Protein AF-A0A8T5PS74-F1 (afdb_monomer_lite)

Radius of gyration: 23.83 Å; chains: 1; bounding box: 80×23×37 Å

Sequence (120 aa):
MEDIFMKMGMLVVAVAVISVMVAFAFKASSTVPINQDSYEQEFAGEAENLAIMIGKLCATCIAPHTNKDCYLITAKLNSVLDQTKLPEGVVLYPDTPIDTGNHKIKISSLNSECQVKKVG

Foldseek 3Di:
DVVVVVVVVVVVVVVVVVVVVVVVVVVVVVPPPPPVPADAAEEEEALLVVQVVLQVQQVVAQDAPDKFWRHKYFYAHPAKHAPVSHDPLEAEVVRDIDGGGTWIWTWIHDNRGIYIYTPD

pLDDT: mean 76.61, std 13.44, range [39.12, 89.62]

Structure (mmCIF, N/CA/C/O backbone):
data_AF-A0A8T5PS74-F1
#
_entry.id   AF-A0A8T5PS74-F1
#
loop_
_atom_site.group_PDB
_atom_site.id
_atom_site.type_symbol
_atom_site.label_atom_id
_atom_site.label_alt_id
_atom_site.label_comp_id
_atom_site.label_asym_id
_atom_site.label_entity_id
_atom_site.label_seq_id
_atom_site.pdbx_PDB_ins_code
_atom_site.Cartn_x
_atom_site.Cartn_y
_atom_site.Cartn_z
_atom_site.occupancy
_atom_site.B_iso_or_equiv
_atom_site.auth_seq_id
_atom_site.auth_comp_id
_atom_site.auth_asym_id
_atom_site.auth_atom_id
_atom_site.pdbx_PDB_model_num
ATOM 1 N N . MET A 1 1 ? 63.781 2.687 16.717 1.00 53.19 1 MET A N 1
ATOM 2 C CA . MET A 1 1 ? 62.746 3.484 16.013 1.00 53.19 1 MET A CA 1
ATOM 3 C C . MET A 1 1 ? 61.802 2.613 15.175 1.00 53.19 1 MET A C 1
ATOM 5 O O . MET A 1 1 ? 60.807 3.139 14.707 1.00 53.19 1 MET A O 1
ATOM 9 N N . GLU A 1 2 ? 62.049 1.305 15.016 1.00 55.66 2 GLU A N 1
ATOM 10 C CA . GLU A 1 2 ? 61.190 0.387 14.238 1.00 55.66 2 GLU A CA 1
ATOM 11 C C . GLU A 1 2 ? 59.886 -0.015 14.955 1.00 55.66 2 GLU A C 1
ATOM 13 O O . GLU A 1 2 ? 58.850 -0.147 14.307 1.00 55.66 2 GLU A O 1
ATOM 18 N N . ASP A 1 3 ? 59.889 -0.091 16.291 1.00 58.41 3 ASP A N 1
ATOM 19 C CA . ASP A 1 3 ? 58.696 -0.429 17.091 1.00 58.41 3 ASP A CA 1
ATOM 20 C C . ASP A 1 3 ? 57.532 0.560 16.923 1.00 58.41 3 ASP A C 1
ATOM 22 O O . ASP A 1 3 ? 56.361 0.182 16.940 1.00 58.41 3 ASP A O 1
ATOM 26 N N . ILE A 1 4 ? 57.838 1.847 16.728 1.00 58.00 4 ILE A N 1
ATOM 27 C CA . ILE A 1 4 ? 56.812 2.888 16.577 1.00 58.00 4 ILE A CA 1
ATOM 28 C C . ILE A 1 4 ? 56.130 2.757 15.210 1.00 58.00 4 ILE A C 1
ATOM 30 O O . ILE A 1 4 ? 54.910 2.897 15.118 1.00 58.00 4 ILE A O 1
ATOM 34 N N . PHE A 1 5 ? 56.890 2.429 14.160 1.00 56.81 5 PHE A N 1
ATOM 35 C CA . PHE A 1 5 ? 56.347 2.226 12.816 1.00 56.81 5 PHE A CA 1
ATOM 36 C C . PHE A 1 5 ? 55.503 0.954 12.720 1.00 56.81 5 PHE A C 1
ATOM 38 O O . PHE A 1 5 ? 54.435 1.000 12.114 1.00 56.81 5 PHE A O 1
ATOM 45 N N . MET A 1 6 ? 55.902 -0.147 13.370 1.00 61.47 6 MET A N 1
ATOM 46 C CA . MET A 1 6 ? 55.061 -1.350 13.434 1.00 61.47 6 MET A CA 1
ATOM 47 C C . MET A 1 6 ? 53.759 -1.100 14.204 1.00 61.47 6 MET A C 1
ATOM 49 O O . MET A 1 6 ? 52.687 -1.499 13.748 1.00 61.47 6 MET A O 1
ATOM 53 N N . LYS A 1 7 ? 53.821 -0.380 15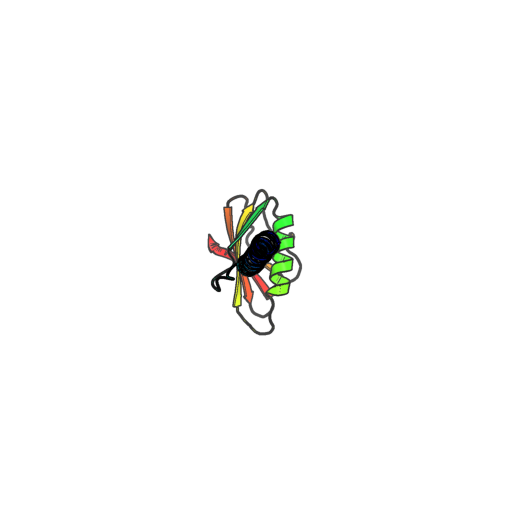.330 1.00 62.00 7 LYS A N 1
ATOM 54 C CA . LYS A 1 7 ? 52.644 -0.092 16.161 1.00 62.00 7 LYS A CA 1
ATOM 55 C C . LYS A 1 7 ? 51.662 0.871 15.486 1.00 62.00 7 LYS A C 1
ATOM 57 O O . LYS A 1 7 ? 50.456 0.643 15.533 1.00 62.00 7 LYS A O 1
ATOM 62 N N . MET A 1 8 ? 52.165 1.911 14.817 1.00 68.06 8 MET A N 1
ATOM 63 C CA . MET A 1 8 ? 51.333 2.835 14.037 1.00 68.06 8 MET A CA 1
ATOM 64 C C . MET A 1 8 ? 50.810 2.188 12.749 1.00 68.06 8 MET A C 1
ATOM 66 O O . MET A 1 8 ? 49.652 2.391 12.395 1.00 68.06 8 MET A O 1
ATOM 70 N N . GLY A 1 9 ? 51.617 1.355 12.084 1.00 71.19 9 GLY A N 1
ATOM 71 C CA . GLY A 1 9 ? 51.204 0.602 10.898 1.00 71.19 9 GLY A CA 1
ATOM 72 C C . GLY A 1 9 ? 50.063 -0.371 11.196 1.00 71.19 9 GLY A C 1
ATOM 73 O O . GLY A 1 9 ? 49.070 -0.394 10.472 1.00 71.19 9 GLY A O 1
ATOM 74 N N . MET A 1 10 ? 50.143 -1.100 12.313 1.00 74.44 10 MET A N 1
ATOM 75 C CA . MET A 1 10 ? 49.064 -1.983 12.769 1.00 74.44 10 MET A CA 1
ATOM 76 C C . MET A 1 10 ? 47.771 -1.209 13.060 1.00 74.44 10 MET A C 1
ATOM 78 O O . MET A 1 10 ? 46.682 -1.674 12.727 1.00 74.44 10 MET A O 1
ATOM 82 N N . LEU A 1 11 ? 47.884 -0.007 13.631 1.00 75.56 11 LEU A N 1
ATOM 83 C CA . LEU A 1 11 ? 46.736 0.842 13.949 1.00 75.56 11 LEU A CA 1
ATOM 84 C C . LEU A 1 11 ? 46.043 1.363 12.680 1.00 75.56 11 LEU A C 1
ATOM 86 O O . LEU A 1 11 ? 44.818 1.333 12.596 1.00 75.56 11 LEU A O 1
ATOM 90 N N . VAL A 1 12 ? 46.812 1.753 11.659 1.00 78.88 12 VAL A N 1
ATOM 91 C CA . VAL A 1 12 ? 46.269 2.170 10.354 1.00 78.88 12 VAL A CA 1
ATOM 92 C C . VAL A 1 12 ? 45.547 1.013 9.658 1.00 78.88 12 VAL A C 1
ATOM 94 O O . VAL A 1 12 ? 44.441 1.200 9.151 1.00 78.88 12 VAL A O 1
ATOM 97 N N . VAL A 1 13 ? 46.124 -0.193 9.680 1.00 78.94 13 VAL A N 1
ATOM 98 C CA . VAL A 1 13 ? 45.486 -1.386 9.100 1.00 78.94 13 VAL A CA 1
ATOM 99 C C . VAL A 1 13 ? 44.187 -1.723 9.834 1.00 78.94 13 VAL A C 1
ATOM 101 O O . VAL A 1 13 ? 43.175 -1.981 9.187 1.00 78.94 13 VAL A O 1
ATOM 104 N N . ALA A 1 14 ? 44.171 -1.656 11.167 1.00 76.38 14 ALA A N 1
ATOM 105 C CA . ALA A 1 14 ? 42.966 -1.914 11.953 1.00 76.38 14 ALA A CA 1
ATOM 106 C C . ALA A 1 14 ? 41.830 -0.934 11.611 1.00 76.38 14 ALA A C 1
ATOM 108 O O . ALA A 1 14 ? 40.697 -1.360 11.388 1.00 76.38 14 ALA A O 1
ATOM 109 N N . VAL A 1 15 ? 42.128 0.365 11.494 1.00 80.25 15 VAL A N 1
ATOM 110 C CA . VAL A 1 15 ? 41.130 1.377 11.104 1.00 80.25 15 VAL A CA 1
ATOM 111 C C . VAL A 1 15 ? 40.620 1.138 9.680 1.00 80.25 15 VAL A C 1
ATOM 113 O O . VAL A 1 15 ? 39.421 1.269 9.435 1.00 80.25 15 VAL A O 1
ATOM 116 N N . ALA A 1 16 ? 41.494 0.741 8.751 1.00 78.50 16 ALA A N 1
ATOM 117 C CA . ALA A 1 16 ? 41.104 0.431 7.377 1.00 78.50 16 ALA A CA 1
ATOM 118 C C . ALA A 1 16 ? 40.179 -0.797 7.293 1.00 78.50 16 ALA A C 1
ATOM 120 O O . ALA A 1 16 ? 39.206 -0.795 6.546 1.00 78.50 16 ALA A O 1
ATOM 121 N N . VAL A 1 17 ? 40.434 -1.839 8.087 1.00 79.00 17 VAL A N 1
ATOM 122 C CA . VAL A 1 17 ? 39.566 -3.027 8.129 1.00 79.00 17 VAL A CA 1
ATOM 123 C C . VAL A 1 17 ? 38.199 -2.682 8.722 1.00 79.00 17 VAL A C 1
ATOM 125 O O . VAL A 1 17 ? 37.173 -3.076 8.166 1.00 79.00 17 VAL A O 1
ATOM 1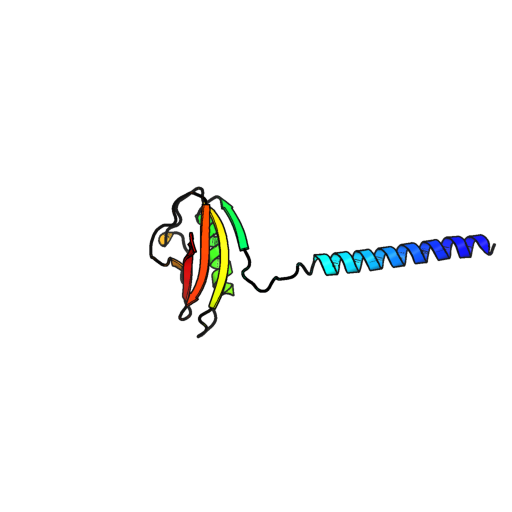28 N N . ILE A 1 18 ? 38.165 -1.902 9.808 1.00 76.56 18 ILE A N 1
ATOM 129 C CA . ILE A 1 18 ? 36.909 -1.474 10.439 1.00 76.56 18 ILE A CA 1
ATOM 130 C C . ILE A 1 18 ? 36.091 -0.605 9.476 1.00 76.56 18 ILE A C 1
ATOM 132 O O . ILE A 1 18 ? 34.887 -0.815 9.346 1.00 76.56 18 ILE A O 1
ATOM 136 N N . SER A 1 19 ? 36.718 0.331 8.757 1.00 73.94 19 SER A N 1
ATOM 137 C CA . SER A 1 19 ? 36.004 1.190 7.804 1.00 73.94 19 SER A CA 1
ATOM 138 C C . SER A 1 19 ? 35.416 0.398 6.634 1.00 73.94 19 SER A C 1
ATOM 140 O O . SER A 1 19 ? 34.279 0.651 6.233 1.00 73.94 19 SER A O 1
ATOM 142 N N . VAL A 1 20 ? 36.130 -0.620 6.143 1.00 72.25 20 VAL A N 1
ATOM 143 C CA . VAL A 1 20 ? 35.625 -1.543 5.119 1.00 72.25 20 VAL A CA 1
ATOM 144 C C . VAL A 1 20 ? 34.449 -2.365 5.652 1.00 72.25 20 VAL A C 1
ATOM 146 O O . VAL A 1 20 ? 33.419 -2.442 4.985 1.00 72.25 20 VAL A O 1
ATOM 149 N N . MET A 1 21 ? 34.541 -2.922 6.864 1.00 73.12 21 MET A N 1
ATOM 150 C CA . MET A 1 21 ? 33.435 -3.668 7.484 1.00 73.12 21 MET A CA 1
ATOM 151 C C . MET A 1 21 ? 32.191 -2.800 7.688 1.00 73.12 21 MET A C 1
ATOM 153 O O . MET A 1 21 ? 31.086 -3.244 7.394 1.00 73.12 21 MET A O 1
ATOM 157 N N . VAL A 1 22 ? 32.361 -1.551 8.129 1.00 71.12 22 VAL A N 1
ATOM 158 C CA . VAL A 1 22 ? 31.260 -0.592 8.280 1.00 71.12 22 VAL A CA 1
ATOM 159 C C . VAL A 1 22 ? 30.652 -0.253 6.919 1.00 71.12 22 VAL A C 1
ATOM 161 O O . VAL A 1 22 ? 29.433 -0.268 6.784 1.00 71.12 22 VAL A O 1
ATOM 164 N N . ALA A 1 23 ? 31.459 -0.035 5.878 1.00 68.88 23 ALA A N 1
ATOM 165 C CA .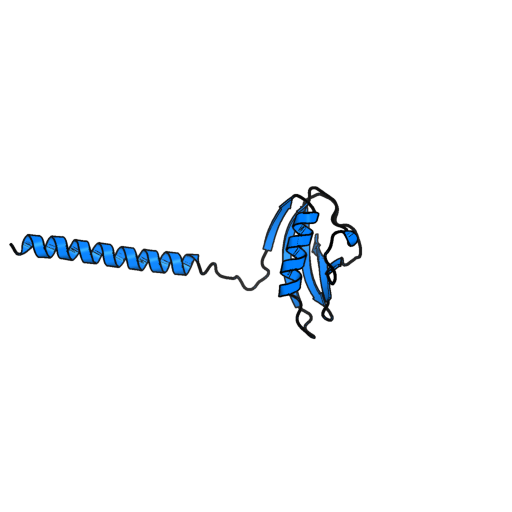 ALA A 1 23 ? 30.955 0.203 4.525 1.00 68.88 23 ALA A CA 1
ATOM 166 C C . ALA A 1 23 ? 30.169 -0.998 3.968 1.00 68.88 23 ALA A C 1
ATOM 168 O O . ALA A 1 23 ? 29.125 -0.807 3.342 1.00 68.88 23 ALA A O 1
ATOM 169 N N . PHE A 1 24 ? 30.621 -2.230 4.221 1.00 66.25 24 PHE A N 1
ATOM 170 C CA . PHE A 1 24 ? 29.870 -3.437 3.873 1.00 66.25 24 PHE A CA 1
ATOM 171 C C . PHE A 1 24 ? 28.610 -3.604 4.721 1.00 66.25 24 PHE A C 1
ATOM 173 O O . PHE A 1 24 ? 27.591 -3.988 4.165 1.00 66.25 24 PHE A O 1
ATOM 180 N N . ALA A 1 25 ? 28.628 -3.267 6.012 1.00 64.12 25 ALA A N 1
ATOM 181 C CA . ALA A 1 25 ? 27.442 -3.288 6.865 1.00 64.12 25 ALA A CA 1
ATOM 182 C C . ALA A 1 25 ? 26.408 -2.241 6.428 1.00 64.12 25 ALA A C 1
ATOM 184 O O . ALA A 1 25 ? 25.224 -2.548 6.366 1.00 64.12 25 ALA A O 1
ATOM 185 N N . PHE A 1 26 ? 26.833 -1.035 6.040 1.00 60.69 26 PHE A N 1
ATOM 186 C CA . PHE A 1 26 ? 25.940 -0.033 5.458 1.00 60.69 26 PHE A CA 1
ATOM 187 C C . PHE A 1 26 ? 25.416 -0.464 4.092 1.00 60.69 26 PHE A C 1
ATOM 189 O O . PHE A 1 26 ? 24.231 -0.283 3.837 1.00 60.69 26 PHE A O 1
ATOM 196 N N . LYS A 1 27 ? 26.237 -1.077 3.229 1.00 55.81 27 LYS A N 1
ATOM 197 C CA . LYS A 1 27 ? 25.753 -1.644 1.960 1.00 55.81 27 LYS A CA 1
ATOM 198 C C . LYS A 1 27 ? 24.790 -2.811 2.181 1.00 55.81 27 LYS A C 1
ATOM 200 O O . LYS A 1 27 ? 23.767 -2.840 1.516 1.00 55.81 27 LYS A O 1
ATOM 205 N N . ALA A 1 28 ? 25.065 -3.694 3.140 1.00 56.34 28 ALA A N 1
ATOM 206 C CA . ALA A 1 28 ? 24.211 -4.819 3.516 1.00 56.34 28 ALA A CA 1
ATOM 207 C C . ALA A 1 28 ? 22.901 -4.365 4.184 1.00 56.34 28 ALA A C 1
ATOM 209 O O . ALA A 1 28 ? 21.861 -4.965 3.954 1.00 56.34 28 ALA A O 1
ATOM 210 N N . SER A 1 29 ? 22.931 -3.285 4.969 1.00 50.75 29 SER A N 1
ATOM 211 C CA . SER A 1 29 ? 21.747 -2.687 5.604 1.00 50.75 29 SER A CA 1
ATOM 212 C C . SER A 1 29 ? 20.947 -1.809 4.629 1.00 50.75 29 SER A C 1
ATOM 214 O O . SER A 1 29 ? 19.730 -1.707 4.732 1.00 50.75 29 SER A O 1
ATOM 216 N N . SER A 1 30 ? 21.609 -1.224 3.622 1.00 48.06 30 SER A N 1
ATOM 217 C CA . SER A 1 30 ? 20.950 -0.536 2.497 1.00 48.06 30 SER A CA 1
ATOM 218 C C . SER A 1 30 ? 20.377 -1.520 1.475 1.00 48.06 30 SER A C 1
ATOM 220 O O . SER A 1 30 ? 19.468 -1.170 0.729 1.00 48.06 30 SER A O 1
ATOM 222 N N . THR A 1 31 ? 20.861 -2.763 1.458 1.00 48.66 31 THR A N 1
ATOM 223 C CA . THR A 1 31 ? 20.150 -3.908 0.894 1.00 48.66 31 THR A CA 1
ATOM 224 C C . THR A 1 31 ? 19.306 -4.549 1.987 1.00 48.66 31 THR A C 1
ATOM 226 O O . THR A 1 31 ? 19.529 -5.699 2.358 1.00 48.66 31 THR A O 1
ATOM 229 N N . VAL A 1 32 ? 18.312 -3.816 2.500 1.00 46.19 32 VAL A N 1
ATOM 230 C CA . VAL A 1 32 ? 17.137 -4.493 3.058 1.00 46.19 32 VAL A CA 1
ATOM 231 C C . VAL A 1 32 ? 16.718 -5.493 1.982 1.00 46.19 32 VAL A C 1
ATOM 233 O O . VAL A 1 32 ? 16.480 -5.061 0.848 1.00 46.19 32 VAL A O 1
ATOM 236 N N . PRO A 1 33 ? 16.727 -6.809 2.256 1.00 39.12 33 PRO A N 1
ATOM 237 C CA . PRO A 1 33 ? 16.294 -7.769 1.269 1.00 39.12 33 PRO A CA 1
ATOM 238 C C . PRO A 1 33 ? 14.855 -7.399 0.943 1.00 39.12 33 PRO A C 1
ATOM 240 O O . PRO A 1 33 ? 13.967 -7.464 1.793 1.00 39.12 33 PRO A O 1
ATOM 243 N N . ILE A 1 34 ? 14.658 -6.933 -0.286 1.00 44.53 34 ILE A N 1
ATOM 244 C CA . ILE A 1 34 ? 13.351 -6.818 -0.901 1.00 44.53 34 ILE A CA 1
ATOM 245 C C . ILE A 1 34 ? 12.880 -8.262 -1.022 1.00 44.53 34 ILE A C 1
ATOM 247 O O . ILE A 1 34 ? 13.158 -8.934 -2.013 1.00 44.53 34 ILE A O 1
ATOM 251 N N . ASN A 1 35 ? 12.279 -8.775 0.053 1.00 41.25 35 ASN A N 1
ATOM 252 C CA . ASN A 1 35 ? 11.569 -10.034 0.013 1.00 41.25 35 ASN A CA 1
ATOM 253 C C . ASN A 1 35 ? 10.500 -9.866 -1.057 1.00 41.25 35 ASN A C 1
ATOM 255 O O . ASN A 1 35 ? 9.650 -8.979 -1.003 1.00 41.25 35 ASN A O 1
ATOM 259 N N . GLN A 1 36 ? 10.639 -10.693 -2.076 1.00 42.84 36 GLN A N 1
ATOM 260 C CA . GLN A 1 36 ? 9.918 -10.663 -3.332 1.00 42.84 36 GLN A CA 1
ATOM 261 C C . GLN A 1 36 ? 8.489 -11.213 -3.192 1.00 42.84 36 GLN A C 1
ATOM 263 O O . GLN A 1 36 ? 7.947 -11.740 -4.152 1.00 42.84 36 GLN A O 1
ATOM 268 N N . ASP A 1 37 ? 7.873 -11.048 -2.019 1.00 43.06 37 ASP A N 1
ATOM 269 C CA . ASP A 1 37 ? 6.531 -11.515 -1.690 1.00 43.06 37 ASP A CA 1
ATOM 270 C C . ASP A 1 37 ? 5.820 -10.429 -0.871 1.00 43.06 37 ASP A C 1
ATOM 272 O O . ASP A 1 37 ? 5.906 -10.401 0.349 1.00 43.06 37 ASP A O 1
ATOM 276 N N . SER A 1 38 ? 5.128 -9.515 -1.561 1.00 47.72 38 SER A N 1
ATOM 277 C CA . SER A 1 38 ? 4.259 -8.467 -0.994 1.00 47.72 38 SER A CA 1
ATOM 278 C C . SER A 1 38 ? 4.919 -7.550 0.048 1.00 47.72 38 SER A C 1
ATOM 280 O O . SER A 1 38 ? 4.994 -7.867 1.228 1.00 47.72 38 SER A O 1
ATOM 282 N N . TYR A 1 39 ? 5.309 -6.340 -0.367 1.00 53.78 39 TYR A N 1
ATOM 283 C CA . TYR A 1 39 ? 5.624 -5.247 0.560 1.00 53.78 39 TYR A CA 1
ATOM 284 C C . TYR A 1 39 ? 4.426 -5.006 1.492 1.00 53.78 39 TYR A C 1
ATOM 286 O O . TYR A 1 39 ? 3.492 -4.323 1.078 1.00 53.78 39 TYR A O 1
ATOM 294 N N . GLU A 1 40 ? 4.450 -5.562 2.707 1.00 57.16 40 GLU A N 1
ATOM 295 C CA . GLU A 1 40 ? 3.550 -5.189 3.798 1.00 57.16 40 GLU A CA 1
ATOM 296 C C . GLU A 1 40 ? 3.984 -3.809 4.309 1.00 57.16 40 GLU A C 1
ATOM 298 O O . GLU A 1 40 ? 4.986 -3.671 5.008 1.00 57.16 40 GLU A O 1
ATOM 303 N N . GLN A 1 41 ? 3.270 -2.761 3.896 1.00 65.31 41 GLN A N 1
ATOM 304 C CA . GLN A 1 41 ? 3.468 -1.411 4.426 1.00 65.31 41 GLN A CA 1
ATOM 305 C C . GLN A 1 41 ? 2.486 -1.175 5.569 1.00 65.31 41 GLN A C 1
ATOM 307 O O . GLN A 1 41 ? 1.277 -1.305 5.388 1.00 65.31 41 GLN A O 1
ATOM 312 N N . GLU A 1 42 ? 2.992 -0.821 6.746 1.00 75.25 42 GLU A N 1
ATOM 313 C CA . GLU A 1 42 ? 2.143 -0.399 7.856 1.00 75.25 42 GLU A CA 1
ATOM 314 C C . GLU A 1 42 ? 1.857 1.102 7.756 1.00 75.25 42 GLU A C 1
ATOM 316 O O . GLU A 1 42 ? 2.767 1.921 7.617 1.00 75.25 42 GLU A O 1
ATOM 321 N N . PHE A 1 43 ? 0.580 1.470 7.834 1.00 80.94 43 PHE A N 1
ATOM 322 C CA . PHE A 1 43 ? 0.128 2.857 7.864 1.00 80.94 43 PHE A CA 1
ATOM 323 C C . PHE A 1 43 ? -0.787 3.073 9.067 1.00 80.94 43 PHE A C 1
ATOM 325 O O . PHE A 1 43 ? -1.678 2.268 9.320 1.00 80.94 43 PHE A O 1
ATOM 332 N N . ALA A 1 44 ? -0.622 4.182 9.785 1.00 81.38 44 ALA A N 1
ATOM 333 C CA . ALA A 1 44 ? -1.545 4.588 10.838 1.00 81.38 44 ALA A CA 1
ATOM 334 C C . ALA A 1 44 ? -1.844 6.085 10.721 1.00 81.38 44 ALA A C 1
ATOM 336 O O . ALA A 1 44 ? -0.921 6.899 10.720 1.00 81.38 44 ALA A O 1
ATOM 337 N N . GLY A 1 45 ? -3.125 6.451 10.638 1.00 83.38 45 GLY A N 1
ATOM 338 C CA . GLY A 1 45 ? -3.532 7.852 10.567 1.00 83.38 45 GLY A CA 1
ATOM 339 C C . GLY A 1 45 ? -4.863 8.093 9.861 1.00 83.38 45 GLY A C 1
ATOM 340 O O . GLY A 1 45 ? -5.752 7.243 9.837 1.00 83.38 45 GLY A O 1
ATOM 341 N N . GLU A 1 46 ? -4.996 9.295 9.305 1.00 85.88 46 GLU A N 1
ATOM 342 C CA . GLU A 1 46 ? -6.185 9.747 8.580 1.00 85.88 46 GLU A CA 1
ATOM 343 C C . GLU A 1 46 ? -6.296 9.128 7.180 1.00 85.88 46 GLU A C 1
ATOM 345 O O . GLU A 1 46 ? -5.288 8.897 6.504 1.00 85.88 46 GLU A O 1
ATOM 350 N N . ALA A 1 47 ? -7.533 8.940 6.714 1.00 86.44 47 ALA A N 1
ATOM 351 C CA . ALA A 1 47 ? -7.836 8.412 5.385 1.00 86.44 47 ALA A CA 1
ATOM 352 C C . ALA A 1 47 ? -7.236 9.253 4.248 1.00 86.44 47 ALA A C 1
ATOM 354 O O . ALA A 1 47 ? -6.799 8.698 3.246 1.00 86.44 47 ALA A O 1
ATOM 355 N N . GLU A 1 48 ? -7.156 10.576 4.402 1.00 84.62 48 GLU A N 1
ATOM 356 C CA . GLU A 1 48 ? -6.576 11.471 3.387 1.00 84.62 48 GLU A CA 1
ATOM 357 C C . GLU A 1 48 ? -5.090 11.179 3.144 1.00 84.62 48 GLU A C 1
ATOM 359 O O . GLU A 1 48 ? -4.634 11.075 2.005 1.00 84.62 48 GLU A O 1
ATOM 364 N N . ASN A 1 49 ? -4.334 10.967 4.221 1.00 84.12 49 ASN A N 1
ATOM 365 C CA . ASN A 1 49 ? -2.915 10.636 4.135 1.00 84.12 49 ASN A CA 1
ATOM 366 C C . ASN A 1 49 ? -2.706 9.255 3.501 1.00 84.12 49 ASN A C 1
ATOM 368 O O . ASN A 1 49 ? -1.776 9.072 2.709 1.00 84.12 49 ASN A O 1
ATOM 372 N N . LEU A 1 50 ? -3.596 8.304 3.802 1.00 85.31 50 LEU A N 1
ATOM 373 C CA . LEU A 1 50 ? -3.590 7.000 3.150 1.00 85.31 50 LEU A CA 1
ATOM 374 C C . LEU A 1 50 ? -3.913 7.123 1.656 1.00 85.31 50 LEU A C 1
ATOM 376 O O . LEU A 1 50 ? -3.232 6.508 0.843 1.00 85.31 50 LEU A O 1
ATOM 380 N N . ALA A 1 51 ? -4.890 7.944 1.274 1.00 86.38 51 ALA A N 1
ATOM 381 C CA . ALA A 1 51 ? -5.255 8.160 -0.123 1.00 86.38 51 ALA A CA 1
ATOM 382 C C . ALA A 1 51 ? -4.099 8.748 -0.948 1.00 86.38 51 ALA A C 1
ATOM 384 O O . ALA A 1 51 ? -3.834 8.292 -2.062 1.00 86.38 51 ALA A O 1
ATOM 385 N N . ILE A 1 52 ? -3.350 9.702 -0.382 1.00 85.75 52 ILE A N 1
ATOM 386 C CA . ILE A 1 52 ? -2.144 10.262 -1.014 1.00 85.75 52 ILE A CA 1
ATOM 387 C C . ILE A 1 52 ? -1.078 9.175 -1.204 1.00 85.75 52 ILE A C 1
ATOM 389 O O . ILE A 1 52 ? -0.442 9.099 -2.260 1.00 85.75 52 ILE A O 1
ATOM 393 N N . MET A 1 53 ? -0.869 8.326 -0.193 1.00 85.19 53 MET A N 1
ATOM 394 C CA . MET A 1 53 ? 0.069 7.205 -0.274 1.00 85.19 53 MET A CA 1
ATOM 395 C C . MET A 1 53 ? -0.360 6.196 -1.347 1.00 85.19 53 MET A C 1
ATOM 397 O O . MET A 1 53 ? 0.452 5.835 -2.200 1.00 85.19 53 MET A O 1
ATOM 401 N N . ILE A 1 54 ? -1.635 5.802 -1.356 1.00 87.69 54 ILE A N 1
ATOM 402 C CA . ILE A 1 54 ? -2.227 4.919 -2.365 1.00 87.69 54 ILE A CA 1
ATOM 403 C C . ILE A 1 54 ? -2.011 5.495 -3.765 1.00 87.69 54 ILE A C 1
ATOM 405 O O . ILE A 1 54 ? -1.548 4.772 -4.637 1.00 87.69 54 ILE A O 1
ATOM 409 N N . GLY A 1 55 ? -2.250 6.792 -3.982 1.00 85.62 55 GLY A N 1
ATOM 410 C CA . GLY A 1 55 ? -2.013 7.442 -5.275 1.00 85.62 55 GLY A CA 1
ATOM 411 C C . GLY A 1 55 ? -0.583 7.283 -5.786 1.00 85.62 55 GLY A C 1
ATOM 412 O O . GLY A 1 55 ? -0.365 6.923 -6.943 1.00 85.62 55 GLY A O 1
ATOM 413 N N . LYS A 1 56 ? 0.409 7.483 -4.910 1.00 85.94 56 LYS A N 1
ATOM 414 C CA . LYS A 1 56 ? 1.830 7.309 -5.258 1.00 85.94 56 LYS A CA 1
ATOM 415 C C . LYS A 1 56 ? 2.170 5.854 -5.591 1.00 85.94 56 LYS A C 1
ATOM 417 O O . LYS A 1 56 ? 2.888 5.589 -6.557 1.00 85.94 56 LYS A O 1
ATOM 422 N N . LEU A 1 57 ? 1.646 4.910 -4.809 1.00 85.25 57 LEU A N 1
ATOM 423 C CA . LEU A 1 57 ? 1.853 3.479 -5.040 1.00 85.25 57 LEU A CA 1
ATOM 424 C C . LEU A 1 57 ? 1.164 3.019 -6.328 1.00 85.25 57 LEU A C 1
ATOM 426 O O . LEU A 1 57 ? 1.752 2.276 -7.110 1.00 85.25 57 LEU A O 1
ATOM 430 N N . CYS A 1 58 ? -0.036 3.526 -6.600 1.00 85.81 58 CYS A N 1
ATOM 431 C CA . CYS A 1 58 ? -0.779 3.282 -7.828 1.00 85.81 58 CYS A CA 1
ATOM 432 C C . CYS A 1 58 ? -0.031 3.776 -9.065 1.00 85.81 58 CYS A C 1
ATOM 434 O O . CYS A 1 58 ? 0.117 3.013 -10.015 1.00 85.81 58 CYS A O 1
ATOM 436 N N . ALA A 1 59 ? 0.525 4.989 -9.035 1.00 83.44 59 ALA A N 1
ATOM 437 C CA . ALA A 1 59 ? 1.329 5.516 -10.141 1.00 83.44 59 ALA A CA 1
ATOM 438 C C . ALA A 1 59 ? 2.550 4.633 -10.467 1.00 83.44 59 ALA A C 1
ATOM 440 O O . ALA A 1 59 ? 2.965 4.545 -11.617 1.00 83.44 59 ALA A O 1
ATOM 441 N N . THR A 1 60 ? 3.098 3.943 -9.463 1.00 82.69 60 THR A N 1
ATOM 442 C CA . THR A 1 60 ? 4.211 2.991 -9.636 1.00 82.69 60 THR A CA 1
ATOM 443 C C . THR A 1 60 ? 3.722 1.601 -10.074 1.00 82.69 60 THR A C 1
ATOM 445 O O . THR A 1 60 ? 4.435 0.846 -10.735 1.00 82.69 60 THR A O 1
ATOM 448 N N . CYS A 1 61 ? 2.495 1.244 -9.695 1.00 81.25 61 CYS A N 1
ATOM 449 C CA . CYS A 1 61 ? 1.887 -0.059 -9.936 1.00 81.25 61 CYS A CA 1
ATOM 450 C C . CYS A 1 61 ? 1.303 -0.198 -11.348 1.00 81.25 61 CYS A C 1
ATOM 452 O O . CYS A 1 61 ? 1.439 -1.271 -11.942 1.00 81.25 61 CYS A O 1
ATOM 454 N N . ILE A 1 62 ? 0.673 0.854 -11.886 1.00 80.06 62 ILE A N 1
ATOM 455 C CA . ILE A 1 62 ? -0.001 0.820 -13.190 1.00 80.06 62 ILE A CA 1
ATOM 456 C C . ILE A 1 62 ? 1.013 0.459 -14.280 1.00 80.06 62 ILE A C 1
ATOM 458 O O . ILE A 1 62 ? 1.963 1.190 -14.549 1.00 80.06 62 ILE A O 1
ATOM 462 N N . ALA A 1 63 ? 0.794 -0.690 -14.916 1.00 72.88 63 ALA A N 1
ATOM 463 C CA . ALA A 1 63 ? 1.560 -1.139 -16.068 1.00 72.88 63 ALA A CA 1
ATOM 464 C C . ALA A 1 63 ? 0.598 -1.436 -17.228 1.00 72.88 63 ALA A C 1
ATOM 466 O O . ALA A 1 63 ? -0.467 -2.023 -17.009 1.00 72.88 63 ALA A O 1
ATOM 467 N N . PRO A 1 64 ? 0.937 -1.047 -18.469 1.00 70.56 64 PRO A N 1
ATOM 468 C CA . PRO A 1 64 ? 0.086 -1.326 -19.617 1.00 70.56 64 PRO A CA 1
ATOM 469 C C . PRO A 1 64 ? -0.100 -2.842 -19.786 1.00 70.56 64 PRO A C 1
ATOM 471 O O . PRO A 1 64 ? 0.863 -3.609 -19.746 1.00 70.56 64 PRO A O 1
ATOM 474 N N . HIS A 1 65 ? -1.357 -3.265 -19.945 1.00 65.12 65 HIS A N 1
ATOM 475 C CA . HIS A 1 65 ? -1.766 -4.648 -20.242 1.00 65.12 65 HIS A CA 1
ATOM 476 C C . HIS A 1 65 ? -1.302 -5.731 -19.256 1.00 65.12 65 HIS A C 1
ATOM 478 O O . HIS A 1 65 ? -1.267 -6.908 -19.611 1.00 65.12 65 HIS A O 1
ATOM 484 N N . THR A 1 66 ? -0.961 -5.365 -18.019 1.00 74.50 66 THR A N 1
ATOM 485 C CA . THR A 1 66 ? -0.485 -6.330 -17.024 1.00 74.50 66 THR A CA 1
ATOM 486 C C . THR A 1 66 ? -1.396 -6.330 -15.809 1.00 74.50 66 THR A C 1
ATOM 488 O O . THR A 1 66 ? -1.424 -5.364 -15.051 1.00 74.50 66 THR A O 1
ATOM 491 N N . ASN A 1 67 ? -2.100 -7.442 -15.600 1.00 83.12 67 ASN A N 1
ATOM 492 C CA . ASN A 1 67 ? -2.818 -7.676 -14.356 1.00 83.12 67 ASN A CA 1
ATOM 493 C C . ASN A 1 67 ? -1.819 -8.185 -13.318 1.00 83.12 67 ASN A C 1
ATOM 495 O O . ASN A 1 67 ? -1.270 -9.276 -13.477 1.00 83.12 67 ASN A O 1
ATOM 499 N N . LYS A 1 68 ? -1.552 -7.391 -12.282 1.00 81.75 68 LYS A N 1
ATOM 500 C CA . LYS A 1 68 ? -0.609 -7.764 -11.224 1.00 81.75 68 LYS A CA 1
ATOM 501 C C . LYS A 1 68 ? -1.032 -7.205 -9.880 1.00 81.75 68 LYS A C 1
ATOM 503 O O . LYS A 1 68 ? -1.531 -6.086 -9.785 1.00 81.75 68 LYS A O 1
ATOM 508 N N . ASP A 1 69 ? -0.763 -7.973 -8.841 1.00 83.94 69 ASP A N 1
ATOM 509 C CA . ASP A 1 69 ? -0.810 -7.478 -7.475 1.00 83.94 69 ASP A CA 1
ATOM 510 C C . ASP A 1 69 ? 0.502 -6.754 -7.179 1.00 83.94 69 ASP A C 1
ATOM 512 O O . ASP A 1 69 ? 1.577 -7.271 -7.480 1.00 83.94 69 ASP A O 1
ATOM 516 N N . CYS A 1 70 ? 0.417 -5.540 -6.643 1.00 83.19 70 CYS A N 1
ATOM 517 C CA . CYS A 1 70 ? 1.584 -4.685 -6.450 1.00 83.19 70 CYS A CA 1
ATOM 518 C C . CYS A 1 70 ? 1.976 -4.564 -4.980 1.00 83.19 70 CYS A C 1
ATOM 520 O O . CYS A 1 70 ? 3.136 -4.782 -4.638 1.00 83.19 70 CYS A O 1
ATOM 522 N N . TYR A 1 71 ? 1.022 -4.206 -4.117 1.00 84.81 71 TYR A N 1
ATOM 523 C CA . TYR A 1 71 ? 1.302 -3.858 -2.723 1.00 84.81 71 TYR A CA 1
ATOM 524 C C . TYR A 1 71 ? 0.214 -4.373 -1.782 1.00 84.81 71 TYR A C 1
ATOM 526 O O . TYR A 1 71 ? -0.955 -4.465 -2.164 1.00 84.81 71 TYR A O 1
ATOM 534 N N . LEU A 1 72 ? 0.601 -4.658 -0.537 1.00 84.88 72 LEU A N 1
ATOM 535 C CA . LEU A 1 72 ? -0.307 -4.979 0.558 1.00 84.88 72 LEU A CA 1
ATOM 536 C C . LEU A 1 72 ? -0.045 -3.996 1.705 1.00 84.88 72 LEU A C 1
ATOM 538 O O . LEU A 1 72 ? 1.066 -3.858 2.188 1.00 84.88 72 LEU A O 1
ATOM 542 N N . ILE A 1 73 ? -1.061 -3.272 2.137 1.00 85.88 73 ILE A N 1
ATOM 543 C CA . ILE A 1 73 ? -0.956 -2.234 3.157 1.00 85.88 73 ILE A CA 1
ATOM 544 C C . ILE A 1 73 ? -1.778 -2.682 4.353 1.00 85.88 73 ILE A C 1
ATOM 546 O O . ILE A 1 73 ? -2.976 -2.928 4.233 1.00 85.88 73 ILE A O 1
ATOM 550 N N . THR A 1 74 ? -1.157 -2.757 5.519 1.00 86.56 74 THR A N 1
ATOM 551 C CA . THR A 1 74 ? -1.878 -2.898 6.782 1.00 86.56 74 THR A CA 1
ATOM 552 C C . THR A 1 74 ? -2.130 -1.492 7.311 1.00 86.56 74 THR A C 1
ATOM 554 O O . THR A 1 74 ? -1.216 -0.825 7.789 1.00 86.56 74 THR A O 1
ATOM 557 N N . ALA A 1 75 ? -3.362 -1.008 7.174 1.00 85.69 75 ALA A N 1
ATOM 558 C CA . ALA A 1 75 ? -3.741 0.353 7.522 1.00 85.69 75 ALA A CA 1
ATOM 559 C C . ALA A 1 75 ? -4.581 0.388 8.802 1.00 85.69 75 ALA A C 1
ATOM 561 O O . ALA A 1 75 ? -5.587 -0.306 8.919 1.00 85.69 75 ALA A O 1
ATOM 562 N N . LYS A 1 76 ? -4.205 1.254 9.741 1.00 88.12 76 LYS A N 1
ATOM 563 C CA . LYS A 1 76 ? -5.016 1.654 10.888 1.00 88.12 76 LYS A CA 1
ATOM 564 C C . LYS A 1 76 ? -5.598 3.040 10.631 1.00 88.12 76 LYS A C 1
ATOM 566 O O . LYS A 1 76 ? -4.890 4.043 10.717 1.00 88.12 76 LYS A O 1
ATOM 571 N N . LEU A 1 77 ? -6.880 3.079 10.300 1.00 87.69 77 LEU A N 1
ATOM 572 C CA . LEU A 1 77 ? -7.599 4.287 9.922 1.00 87.69 77 LEU A CA 1
ATOM 573 C C . LEU A 1 77 ? -8.330 4.915 11.106 1.00 87.69 77 LEU A C 1
ATOM 575 O O . LEU A 1 77 ? -9.079 4.241 11.813 1.00 87.69 77 LEU A O 1
ATOM 579 N N . ASN A 1 78 ? -8.160 6.224 11.271 1.00 86.44 78 ASN A N 1
ATOM 580 C CA . ASN A 1 78 ? -8.917 7.026 12.236 1.00 86.44 78 ASN A CA 1
ATOM 581 C C . ASN A 1 78 ? -10.154 7.695 11.612 1.00 86.44 78 ASN A C 1
ATOM 583 O O . ASN A 1 78 ? -11.023 8.176 12.334 1.00 86.44 78 ASN A O 1
ATOM 587 N N . SER A 1 79 ? -10.255 7.693 10.280 1.00 87.94 79 SER A N 1
ATOM 588 C CA . SER A 1 79 ? -11.387 8.215 9.511 1.00 87.94 79 SER A CA 1
ATOM 589 C C . SER A 1 79 ? -11.739 7.288 8.346 1.00 87.94 79 SER A C 1
ATOM 591 O O . SER A 1 79 ? -10.925 6.466 7.931 1.00 87.94 79 SER A O 1
ATOM 593 N N . VAL A 1 80 ? -12.968 7.405 7.835 1.00 89.06 80 VAL A N 1
ATOM 594 C CA . VAL A 1 80 ? -13.471 6.586 6.719 1.00 89.06 80 VAL A CA 1
ATOM 595 C C . VAL A 1 80 ? -12.750 6.957 5.419 1.00 89.06 80 VAL A C 1
ATOM 597 O O . VAL A 1 80 ? -12.622 8.146 5.106 1.00 89.06 80 VAL A O 1
ATOM 600 N N . LEU A 1 81 ? -12.277 5.960 4.670 1.00 87.31 81 LEU A N 1
ATOM 601 C CA . LEU A 1 81 ? -11.729 6.121 3.323 1.00 87.31 81 LEU A CA 1
ATOM 602 C C . LEU A 1 81 ? -12.790 5.744 2.283 1.00 87.31 81 LEU A C 1
ATOM 604 O O . LEU A 1 81 ? -13.164 4.580 2.172 1.00 87.31 81 LEU A O 1
ATOM 608 N N . ASP A 1 82 ? -13.200 6.726 1.486 1.00 88.44 82 ASP A N 1
ATOM 609 C CA . ASP A 1 82 ? -14.198 6.585 0.424 1.00 88.44 82 ASP A CA 1
ATOM 610 C C . ASP A 1 82 ? -13.576 6.805 -0.957 1.00 88.44 82 ASP A C 1
ATOM 612 O O . ASP A 1 82 ? -12.518 7.429 -1.086 1.00 88.44 82 ASP A O 1
ATOM 616 N N . GLN A 1 83 ? -14.289 6.392 -2.008 1.00 85.56 83 GLN A N 1
ATOM 617 C CA . GLN A 1 83 ? -13.900 6.619 -3.404 1.00 85.56 83 GLN A CA 1
ATOM 618 C C . GLN A 1 83 ? -13.666 8.104 -3.722 1.00 85.56 83 GLN A C 1
ATOM 620 O O . GLN A 1 83 ? -12.807 8.437 -4.532 1.00 85.56 83 GLN A O 1
ATOM 625 N N . THR A 1 84 ? -14.379 9.008 -3.048 1.00 85.19 84 THR A N 1
ATOM 626 C CA . THR A 1 84 ? -14.244 10.465 -3.218 1.00 85.19 84 THR A CA 1
ATOM 627 C C . THR A 1 84 ? -12.937 11.032 -2.667 1.00 85.19 84 THR A C 1
ATOM 629 O O . THR A 1 84 ? -12.528 12.116 -3.073 1.00 85.19 84 THR A O 1
ATOM 632 N N . LYS A 1 85 ? -12.283 10.325 -1.738 1.00 84.75 85 LYS A N 1
ATOM 633 C CA . LYS A 1 85 ? -11.002 10.738 -1.148 1.00 84.75 85 LYS A CA 1
ATOM 634 C C . LYS A 1 85 ? -9.811 10.222 -1.943 1.00 84.75 85 LYS A C 1
ATOM 636 O O . LYS A 1 85 ? -8.688 10.652 -1.692 1.00 84.75 85 LYS A O 1
ATOM 641 N N . LEU A 1 86 ? -10.038 9.287 -2.863 1.00 85.50 86 LEU A N 1
ATOM 642 C CA . LEU A 1 86 ? -8.986 8.691 -3.666 1.00 85.50 86 LEU A CA 1
ATOM 643 C C . LEU A 1 86 ? -8.619 9.571 -4.865 1.00 85.50 86 LEU A C 1
ATOM 645 O O . LEU A 1 86 ? -9.472 10.262 -5.421 1.00 85.50 86 LEU A O 1
ATOM 649 N N . PRO A 1 87 ? -7.341 9.546 -5.273 1.00 83.44 87 PRO A N 1
ATOM 650 C CA . PRO A 1 87 ? -6.905 10.247 -6.468 1.00 83.44 87 PRO A CA 1
ATOM 651 C C . PRO A 1 87 ? -7.507 9.625 -7.733 1.00 83.44 87 PRO A C 1
ATOM 653 O O . PRO A 1 87 ? -7.858 8.443 -7.767 1.00 83.44 87 PRO A O 1
ATOM 656 N N . GLU A 1 88 ? -7.597 10.427 -8.793 1.00 81.88 88 GLU A N 1
ATOM 657 C CA . GLU A 1 88 ? -8.129 9.993 -10.086 1.00 81.88 88 GLU A CA 1
ATOM 658 C C . GLU A 1 88 ? -7.383 8.762 -10.632 1.00 81.88 88 GLU A C 1
ATOM 660 O O . GLU A 1 88 ? -6.161 8.648 -10.519 1.00 81.88 88 GLU A O 1
ATOM 665 N N . GLY A 1 89 ? -8.128 7.826 -11.227 1.00 78.62 89 GLY A N 1
ATOM 666 C CA . GLY A 1 89 ? -7.583 6.568 -11.758 1.00 78.62 89 GLY A CA 1
ATOM 667 C C . GLY A 1 89 ? -7.365 5.463 -10.714 1.00 78.62 89 GLY A C 1
ATOM 668 O O . GLY A 1 89 ? -6.908 4.372 -11.068 1.00 78.62 89 GLY A O 1
ATOM 669 N N . VAL A 1 90 ? -7.705 5.720 -9.446 1.00 86.44 90 VAL A N 1
ATOM 670 C CA . VAL A 1 90 ? -7.732 4.718 -8.374 1.00 86.44 90 VAL A CA 1
ATOM 671 C C . VAL A 1 90 ? -9.172 4.343 -8.047 1.00 86.44 90 VAL A C 1
ATOM 673 O O . VAL A 1 90 ? -10.000 5.212 -7.790 1.00 86.44 90 VAL A O 1
ATOM 676 N N . VAL A 1 91 ? -9.466 3.046 -8.023 1.00 88.25 91 VAL A N 1
ATOM 677 C CA . VAL A 1 91 ? -10.817 2.511 -7.816 1.00 88.25 91 VAL A CA 1
ATOM 678 C C . VAL A 1 91 ? -10.838 1.597 -6.593 1.00 88.25 91 VAL A C 1
ATOM 680 O O . VAL A 1 91 ? -10.060 0.646 -6.515 1.00 88.25 91 VAL A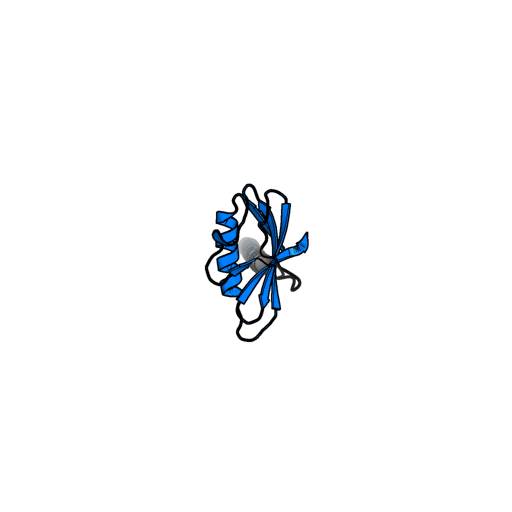 O 1
ATOM 683 N N . LEU A 1 92 ? -11.740 1.850 -5.647 1.00 87.88 92 LEU A N 1
ATOM 684 C CA . LEU A 1 92 ? -12.065 0.924 -4.564 1.00 87.88 92 LEU A CA 1
ATOM 685 C C . LEU A 1 92 ? -12.882 -0.242 -5.107 1.00 87.88 92 LEU A C 1
ATOM 687 O O . LEU A 1 92 ? -13.864 -0.063 -5.824 1.00 87.88 92 LEU A O 1
ATOM 691 N N . TYR A 1 93 ? -12.466 -1.457 -4.762 1.00 83.81 93 TYR A N 1
ATOM 692 C CA . TYR A 1 93 ? -13.172 -2.667 -5.144 1.00 83.81 93 TYR A CA 1
ATOM 693 C C . TYR A 1 93 ? -13.351 -3.620 -3.947 1.00 83.81 93 TYR A C 1
ATOM 695 O O . TYR A 1 93 ? -12.360 -4.111 -3.397 1.00 83.81 93 TYR A O 1
ATOM 703 N N . PRO A 1 94 ? -14.594 -3.989 -3.595 1.00 81.56 94 PRO A N 1
ATOM 704 C CA . PRO A 1 94 ? -15.842 -3.403 -4.099 1.00 81.56 94 PRO A CA 1
ATOM 705 C C . PRO A 1 94 ? -15.930 -1.899 -3.771 1.00 81.56 94 PRO A C 1
ATOM 707 O O . PRO A 1 94 ? -15.166 -1.422 -2.933 1.00 81.56 94 PRO A O 1
ATOM 710 N N . ASP A 1 95 ? -16.821 -1.163 -4.449 1.00 81.62 95 ASP A N 1
ATOM 711 C CA . ASP A 1 95 ? -17.067 0.275 -4.221 1.00 81.62 95 ASP A CA 1
ATOM 712 C C . ASP A 1 95 ? -17.779 0.484 -2.876 1.00 81.62 95 ASP A C 1
ATOM 714 O O . ASP A 1 95 ? -18.968 0.784 -2.776 1.00 81.62 95 ASP A O 1
ATOM 718 N N . THR A 1 96 ? -17.051 0.168 -1.815 1.00 82.44 96 THR A N 1
ATOM 719 C CA . THR A 1 96 ? -17.489 0.227 -0.433 1.00 82.44 96 THR A CA 1
ATOM 720 C C . THR A 1 96 ? -16.461 1.021 0.357 1.00 82.44 96 THR A C 1
ATOM 722 O O . THR A 1 96 ? -15.263 0.729 0.237 1.00 82.44 96 THR A O 1
ATOM 725 N N . PRO A 1 97 ? -16.914 1.963 1.195 1.00 86.62 97 PRO A N 1
ATOM 726 C CA . PRO A 1 97 ? -16.069 2.657 2.154 1.00 86.62 97 PRO A CA 1
ATOM 727 C C . PRO A 1 97 ? -15.214 1.700 2.987 1.00 86.62 97 PRO A C 1
ATOM 729 O O . PRO A 1 97 ? -15.678 0.636 3.405 1.00 86.62 97 PRO A O 1
ATOM 732 N N . ILE A 1 98 ? -13.977 2.095 3.278 1.00 87.06 98 ILE A N 1
ATOM 733 C CA . ILE A 1 98 ? -13.166 1.450 4.310 1.00 87.06 98 ILE A CA 1
ATOM 734 C C . ILE A 1 98 ? -13.356 2.241 5.602 1.00 87.06 98 ILE A C 1
ATOM 736 O O . ILE A 1 98 ? -12.859 3.360 5.734 1.00 87.06 98 ILE A O 1
ATOM 740 N N . ASP A 1 99 ? -14.092 1.655 6.544 1.00 89.19 99 ASP A N 1
ATOM 741 C CA . ASP A 1 99 ? -14.377 2.259 7.846 1.00 89.19 99 ASP A CA 1
ATOM 742 C C . ASP A 1 99 ? -13.110 2.494 8.688 1.00 89.19 99 ASP A C 1
ATOM 744 O O . ASP A 1 99 ? -12.002 2.076 8.356 1.00 89.19 99 ASP A O 1
ATOM 748 N N . THR A 1 100 ? -13.261 3.128 9.847 1.00 88.75 100 THR A N 1
ATOM 749 C CA . THR A 1 100 ? -12.173 3.257 10.827 1.00 88.75 100 THR A CA 1
ATOM 750 C C . THR A 1 100 ? -11.733 1.898 11.381 1.00 88.75 100 THR A C 1
ATOM 752 O O . THR A 1 100 ? -12.519 0.951 11.418 1.00 88.75 100 THR A O 1
ATOM 755 N N . GLY A 1 101 ? -10.500 1.800 11.874 1.00 86.06 101 GLY A N 1
ATOM 756 C CA . GLY A 1 101 ? -9.950 0.585 12.478 1.00 86.06 101 GLY A CA 1
ATOM 757 C C . GLY A 1 101 ? -8.797 -0.015 11.678 1.00 86.06 101 GLY A C 1
ATOM 758 O O . GLY A 1 101 ? -8.206 0.646 10.829 1.00 86.06 101 GLY A O 1
ATOM 759 N N . ASN A 1 102 ? -8.442 -1.258 11.997 1.00 87.12 102 ASN A N 1
ATOM 760 C CA . ASN A 1 102 ? -7.366 -1.973 11.313 1.00 87.12 102 ASN A CA 1
ATOM 761 C C . ASN A 1 102 ? -7.934 -2.713 10.103 1.00 87.12 102 ASN A C 1
ATOM 763 O O . ASN A 1 102 ? -8.825 -3.544 10.263 1.00 87.12 102 ASN A O 1
ATOM 767 N N . HIS A 1 103 ? -7.379 -2.453 8.927 1.00 88.12 103 HIS A N 1
ATOM 768 C CA . HIS A 1 103 ? -7.771 -3.085 7.672 1.00 88.12 103 HIS A CA 1
ATOM 769 C C . HIS A 1 103 ? -6.534 -3.505 6.898 1.00 88.12 103 HIS A C 1
ATOM 771 O O . HIS A 1 103 ? -5.503 -2.830 6.928 1.00 88.12 103 HIS A O 1
ATOM 777 N N . LYS A 1 104 ? -6.649 -4.601 6.152 1.00 88.00 104 LYS A N 1
ATOM 778 C CA . LYS A 1 104 ? -5.654 -4.951 5.135 1.00 88.00 104 LYS A CA 1
ATOM 779 C C . LYS A 1 104 ? -6.149 -4.488 3.776 1.00 88.00 104 LYS A C 1
ATOM 781 O O . LYS A 1 104 ? -7.251 -4.837 3.369 1.00 88.00 104 LYS A O 1
ATOM 786 N N . ILE A 1 105 ? -5.341 -3.708 3.074 1.00 88.69 105 ILE A N 1
ATOM 787 C CA . ILE A 1 105 ? -5.670 -3.079 1.798 1.00 88.69 105 ILE A CA 1
ATOM 788 C C . ILE A 1 105 ? -4.672 -3.558 0.755 1.00 88.69 105 ILE A C 1
ATOM 790 O O . ILE A 1 105 ? -3.470 -3.413 0.915 1.00 88.69 105 ILE A O 1
ATOM 794 N N . LYS A 1 106 ? -5.157 -4.120 -0.337 1.00 89.50 106 LYS A N 1
ATOM 795 C CA . LYS A 1 106 ? -4.352 -4.623 -1.440 1.00 89.50 106 LYS A CA 1
ATOM 796 C C . LYS A 1 106 ? -4.490 -3.712 -2.642 1.00 89.50 106 LYS A C 1
ATOM 798 O O . LYS A 1 106 ? -5.601 -3.365 -3.028 1.00 89.50 106 LYS A O 1
ATOM 803 N N . ILE A 1 107 ? -3.357 -3.354 -3.229 1.00 89.12 107 ILE A N 1
ATOM 804 C CA . ILE A 1 107 ? -3.276 -2.555 -4.446 1.00 89.12 107 ILE A CA 1
ATOM 805 C C . ILE A 1 107 ? -2.879 -3.472 -5.597 1.00 89.12 107 ILE A C 1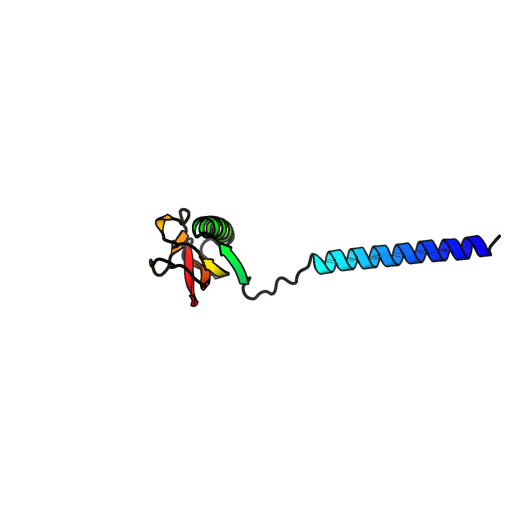
ATOM 807 O O . ILE A 1 107 ? -1.823 -4.111 -5.557 1.00 89.12 107 ILE A O 1
ATOM 811 N N . SER A 1 108 ? -3.703 -3.491 -6.637 1.00 88.00 108 SER A N 1
ATOM 812 C CA . SER A 1 108 ? -3.508 -4.295 -7.840 1.00 88.00 108 SER A CA 1
ATOM 813 C C . SER A 1 108 ? -3.691 -3.428 -9.081 1.00 88.00 108 SER A C 1
ATOM 815 O O . SER A 1 108 ? -4.549 -2.553 -9.108 1.00 88.00 108 SER A O 1
ATOM 817 N N . SER A 1 109 ? -2.923 -3.688 -10.135 1.00 87.06 109 SER A N 1
ATOM 818 C CA . SER A 1 109 ? -3.222 -3.160 -11.464 1.00 87.06 109 SER A CA 1
ATOM 819 C C . SER A 1 109 ? -4.134 -4.150 -12.183 1.00 87.06 109 SER A C 1
ATOM 821 O O . SER A 1 109 ? -3.787 -5.327 -12.290 1.00 87.06 109 SER A O 1
ATOM 823 N N . LEU A 1 110 ? -5.299 -3.694 -12.645 1.00 85.38 110 LEU A N 1
ATOM 824 C CA . LEU A 1 110 ? -6.226 -4.483 -13.454 1.00 85.38 110 LEU A CA 1
ATOM 825 C C . LEU A 1 110 ? -6.681 -3.641 -14.644 1.00 85.38 110 LEU A C 1
ATOM 827 O O . LEU A 1 110 ? -7.177 -2.540 -14.446 1.00 85.38 110 LEU A O 1
ATOM 831 N N . ASN A 1 111 ? -6.522 -4.141 -15.871 1.00 80.75 111 ASN A N 1
ATOM 832 C CA . ASN A 1 111 ? -6.943 -3.433 -17.092 1.00 80.75 111 ASN A CA 1
ATOM 833 C C . ASN A 1 111 ? -6.404 -1.990 -17.201 1.00 80.75 111 ASN A C 1
ATOM 835 O O . ASN A 1 111 ? -7.100 -1.100 -17.676 1.00 80.75 111 ASN A O 1
ATOM 839 N N . SER A 1 112 ? -5.162 -1.761 -16.759 1.00 79.62 112 SER A N 1
ATOM 840 C CA . SER A 1 112 ? -4.530 -0.431 -16.703 1.00 79.62 112 SER A CA 1
ATOM 841 C C . SER A 1 112 ? -5.144 0.560 -15.704 1.00 79.62 112 SER A C 1
ATOM 843 O O . SER A 1 112 ? -4.727 1.714 -15.669 1.00 79.62 112 SER A O 1
ATOM 845 N N . GLU A 1 113 ? -6.035 0.103 -14.828 1.00 84.19 113 GLU A N 1
ATOM 846 C CA . GLU A 1 113 ? -6.528 0.853 -13.673 1.00 84.19 113 GLU A CA 1
ATOM 847 C C . GLU A 1 113 ? -5.858 0.360 -12.388 1.00 84.19 113 GLU A C 1
ATOM 849 O O . GLU A 1 113 ? -5.425 -0.796 -12.292 1.00 84.19 113 GLU A O 1
ATOM 854 N N . CYS A 1 114 ? -5.766 1.234 -11.384 1.00 87.75 114 CYS A N 1
ATOM 855 C CA . CYS A 1 114 ? -5.319 0.839 -10.056 1.00 87.75 114 CYS A CA 1
ATOM 856 C C . CYS A 1 114 ? -6.523 0.482 -9.182 1.00 87.75 114 CYS A C 1
ATOM 858 O O . CYS A 1 114 ? -7.309 1.354 -8.821 1.00 87.75 114 CYS A O 1
ATOM 860 N N . GLN A 1 115 ? -6.659 -0.790 -8.818 1.00 89.25 115 GLN A N 1
ATOM 861 C CA . GLN A 1 115 ? -7.698 -1.264 -7.911 1.00 89.25 115 GLN A CA 1
ATOM 862 C C . GLN A 1 115 ? -7.174 -1.408 -6.488 1.00 89.25 115 GLN A C 1
ATOM 864 O O . GLN A 1 115 ? -6.136 -2.025 -6.245 1.00 89.25 115 GLN A O 1
ATOM 869 N N . VAL A 1 116 ? -7.950 -0.895 -5.543 1.00 89.62 116 VAL A N 1
ATOM 870 C CA . VAL A 1 116 ? -7.697 -0.937 -4.107 1.00 89.62 116 VAL A CA 1
ATOM 871 C C . VAL A 1 116 ? -8.758 -1.821 -3.471 1.00 89.62 116 VAL A C 1
ATOM 873 O O . VAL A 1 116 ? -9.943 -1.515 -3.538 1.00 89.62 116 VAL A O 1
ATOM 876 N N . LYS A 1 117 ? -8.353 -2.935 -2.863 1.00 88.88 117 LYS A N 1
ATOM 877 C CA . LYS A 1 117 ? -9.268 -3.933 -2.292 1.00 88.88 117 LYS A CA 1
ATOM 878 C C . LYS A 1 117 ? -9.019 -4.126 -0.814 1.00 88.88 117 LYS A C 1
ATOM 880 O O . LYS A 1 117 ? -7.874 -4.288 -0.410 1.00 88.88 117 LYS A O 1
ATOM 885 N N . LYS A 1 118 ? -10.073 -4.207 -0.010 1.00 86.88 118 LYS A N 1
ATOM 886 C CA . LYS A 1 118 ? -9.956 -4.670 1.376 1.00 86.88 118 LYS A CA 1
ATOM 887 C C . LYS A 1 118 ? -9.825 -6.203 1.405 1.00 86.88 118 LYS A C 1
ATOM 889 O O . LYS A 1 118 ? -10.582 -6.894 0.730 1.00 86.8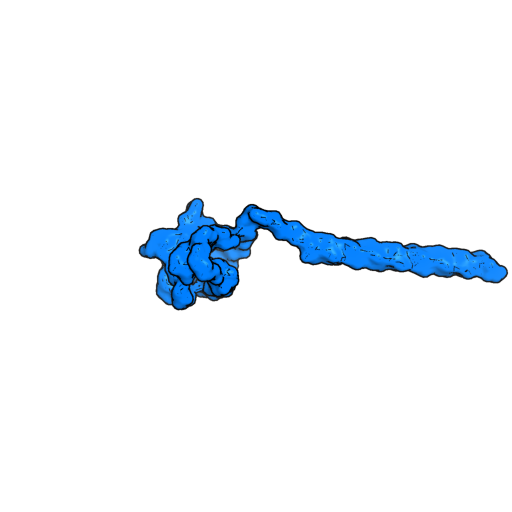8 118 LYS A O 1
ATOM 894 N N . VAL A 1 119 ? -8.866 -6.734 2.166 1.00 82.62 119 VAL A N 1
ATOM 895 C CA . VAL A 1 119 ? -8.518 -8.175 2.243 1.00 82.62 119 VAL A CA 1
ATOM 896 C C . VAL A 1 119 ? -8.738 -8.765 3.647 1.00 82.62 119 VAL A C 1
ATOM 898 O O . VAL A 1 119 ? -8.368 -9.901 3.923 1.00 82.62 119 VAL A O 1
ATOM 901 N N . GLY A 1 120 ? -9.368 -8.016 4.546 1.00 64.06 120 GLY A N 1
ATOM 902 C CA . GLY A 1 120 ? -9.660 -8.431 5.919 1.00 64.06 120 GLY A CA 1
ATOM 903 C C . GLY A 1 120 ? -10.198 -7.261 6.705 1.00 64.06 120 GLY A C 1
ATOM 904 O O . GLY A 1 120 ? -9.525 -6.205 6.668 1.00 64.06 120 GLY A O 1
#

Secondary structure (DSSP, 8-state):
-HHHHHHHHHHHHHHHHHHHHHHHHHHHHHS----SS--EEEEEE-HHHHHHHHHHHHHHH--TT--EEEEEEEEEESS-B-GGGSPTTEEESSS--B-SEEEEEEEEEETTEEEEEE--